Protein AF-A0A6I2R520-F1 (afdb_monomer_lite)

Secondary structure (DSSP, 8-state):
----SGGG-EE-TTSPPEEEEEEE-TTS-EEE-THHHHHHHHHHHHHH-SS-TTHHHHHHHHHHHHHHHH---EEEEEEEETTEEE-HHHHHHHHHSTT--TTSS-SEEEEEEEEE-TTS-EEEEEEEEEE-

Radius of gyration: 14.99 Å; chains: 1; bounding box: 35×24×46 Å

Structure (mmCIF, N/CA/C/O backbone):
data_AF-A0A6I2R520-F1
#
_entry.id   AF-A0A6I2R520-F1
#
loop_
_atom_site.group_PDB
_atom_site.id
_atom_site.type_symbol
_atom_site.label_atom_id
_atom_site.label_alt_id
_atom_site.label_comp_id
_atom_site.label_asym_id
_atom_site.label_entity_id
_atom_site.label_seq_id
_atom_site.pdbx_PDB_ins_code
_atom_site.Cartn_x
_atom_site.Cartn_y
_atom_site.Cartn_z
_atom_site.occupancy
_atom_site.B_iso_or_equiv
_atom_site.auth_seq_id
_atom_site.auth_comp_id
_atom_site.auth_asym_id
_atom_site.auth_atom_id
_atom_site.pdbx_PDB_model_num
ATOM 1 N N . MET A 1 1 ? -2.875 7.781 -20.398 1.00 54.16 1 MET A N 1
ATOM 2 C CA . MET A 1 1 ? -3.430 8.677 -19.355 1.00 54.16 1 MET A CA 1
ATOM 3 C C . MET A 1 1 ? -2.264 9.159 -18.492 1.00 54.16 1 MET A C 1
ATOM 5 O O . MET A 1 1 ? -1.472 8.314 -18.090 1.00 54.16 1 MET A O 1
ATOM 9 N N . LYS A 1 2 ? -2.076 10.472 -18.272 1.00 67.19 2 LYS A N 1
ATOM 10 C CA . LYS A 1 2 ? -0.973 10.975 -17.419 1.00 67.19 2 LYS A CA 1
ATOM 11 C C . LYS A 1 2 ? -1.120 10.402 -16.002 1.00 67.19 2 LYS A C 1
ATOM 13 O O . LYS A 1 2 ? -2.242 10.283 -15.519 1.00 67.19 2 LYS A O 1
ATOM 18 N N . VAL A 1 3 ? -0.026 9.979 -15.369 1.00 78.62 3 VAL A N 1
ATOM 19 C CA . VAL A 1 3 ? -0.037 9.566 -13.953 1.00 78.62 3 VAL A CA 1
ATOM 20 C C . VAL A 1 3 ? -0.017 10.831 -13.118 1.00 78.62 3 VAL A C 1
ATOM 22 O O . VAL A 1 3 ? 0.985 11.536 -13.112 1.00 78.62 3 VAL A O 1
ATOM 25 N N . GLY A 1 4 ? -1.147 11.167 -12.501 1.00 77.50 4 GLY A N 1
ATOM 26 C CA . GLY A 1 4 ? -1.274 12.370 -11.671 1.00 77.50 4 GLY A CA 1
ATOM 27 C C . GLY A 1 4 ? -1.280 12.074 -10.175 1.00 77.50 4 GLY A C 1
ATOM 28 O O . GLY A 1 4 ? -0.869 12.916 -9.388 1.00 77.50 4 GLY A O 1
ATOM 29 N N . ASN A 1 5 ? -1.753 10.889 -9.793 1.00 88.75 5 ASN A N 1
ATOM 30 C CA . ASN A 1 5 ? -1.978 10.491 -8.408 1.00 88.75 5 ASN A CA 1
ATOM 31 C C . ASN A 1 5 ? -2.060 8.959 -8.286 1.00 88.75 5 ASN A C 1
ATOM 33 O O . ASN A 1 5 ? -2.005 8.235 -9.284 1.00 88.75 5 ASN A O 1
ATOM 37 N N . ILE A 1 6 ? -2.232 8.478 -7.056 1.00 91.56 6 ILE A N 1
ATOM 38 C CA . ILE A 1 6 ? -2.358 7.055 -6.721 1.00 91.56 6 ILE A CA 1
ATOM 39 C C . ILE A 1 6 ? -3.575 6.369 -7.368 1.00 91.56 6 ILE A C 1
ATOM 41 O O . ILE A 1 6 ? -3.517 5.185 -7.691 1.00 91.56 6 ILE A O 1
ATOM 45 N N . ASP A 1 7 ? -4.646 7.108 -7.660 1.00 91.06 7 ASP A N 1
ATOM 46 C CA . ASP A 1 7 ? -5.863 6.572 -8.297 1.00 91.06 7 ASP A CA 1
ATOM 47 C C . ASP A 1 7 ? -5.689 6.300 -9.790 1.00 91.06 7 ASP A C 1
ATOM 49 O O . ASP A 1 7 ? -6.525 5.680 -10.446 1.00 91.06 7 ASP A O 1
ATOM 53 N N . SER A 1 8 ? -4.555 6.723 -10.344 1.00 89.88 8 SER A N 1
ATOM 54 C CA . SER A 1 8 ? -4.143 6.311 -11.676 1.00 89.88 8 SER A CA 1
ATOM 55 C C . SER A 1 8 ? -3.797 4.819 -11.747 1.00 89.88 8 SER A C 1
ATOM 57 O O . SER A 1 8 ? -3.753 4.298 -12.857 1.00 89.88 8 SER A O 1
ATOM 59 N N . PHE A 1 9 ? -3.550 4.136 -10.627 1.00 91.50 9 PHE A N 1
ATOM 60 C CA . PHE A 1 9 ? -3.191 2.718 -10.591 1.00 91.50 9 PHE A CA 1
ATOM 61 C C . PHE A 1 9 ? -4.428 1.838 -10.410 1.00 91.50 9 PHE A C 1
ATOM 63 O O . PHE A 1 9 ? -5.283 2.110 -9.570 1.00 91.50 9 PHE A O 1
ATOM 70 N N . ARG A 1 10 ? -4.523 0.772 -11.205 1.00 92.31 10 ARG A N 1
ATOM 71 C CA . ARG A 1 10 ? -5.672 -0.136 -11.237 1.00 92.31 10 ARG A CA 1
ATOM 72 C C . ARG A 1 10 ? -5.302 -1.476 -10.634 1.00 92.31 10 ARG A C 1
ATOM 74 O O . ARG A 1 10 ? -4.262 -2.034 -10.965 1.00 92.31 10 ARG A O 1
ATOM 81 N N . LYS A 1 11 ? -6.175 -2.006 -9.781 1.00 94.06 11 LYS A N 1
ATOM 82 C CA . LYS A 1 11 ? -6.030 -3.352 -9.223 1.00 94.06 11 LYS A CA 1
ATOM 83 C C . LYS A 1 11 ? -5.966 -4.398 -10.340 1.00 94.06 11 LYS A C 1
ATOM 85 O O . LYS A 1 11 ? -6.798 -4.386 -11.246 1.00 94.06 11 LYS A O 1
ATOM 90 N N . ILE A 1 12 ? -5.030 -5.338 -10.229 1.00 92.69 12 ILE A N 1
ATOM 91 C CA . ILE A 1 12 ? -5.017 -6.551 -11.053 1.00 92.69 12 ILE A CA 1
ATOM 92 C C . ILE A 1 12 ? -6.155 -7.458 -10.564 1.00 92.69 12 ILE A C 1
ATOM 94 O O . ILE A 1 12 ? -6.116 -7.961 -9.442 1.00 92.69 12 ILE A O 1
ATOM 98 N N . ILE A 1 13 ? -7.194 -7.632 -11.386 1.00 83.62 13 ILE A N 1
ATOM 99 C CA . ILE A 1 13 ? -8.477 -8.255 -10.992 1.00 83.62 13 ILE A CA 1
ATOM 100 C C . ILE A 1 13 ? -8.298 -9.697 -10.492 1.00 83.62 13 ILE A C 1
ATOM 102 O O . ILE A 1 13 ? -8.988 -10.122 -9.569 1.00 83.62 13 ILE A O 1
ATOM 106 N N . GLU A 1 14 ? -7.353 -10.430 -11.074 1.00 81.50 14 GLU A N 1
ATOM 107 C CA . GLU A 1 14 ? -7.092 -11.843 -10.778 1.00 81.50 14 GLU A CA 1
ATOM 108 C C . GLU A 1 14 ? -6.366 -12.059 -9.441 1.00 81.50 14 GLU A C 1
ATOM 110 O O . GLU A 1 14 ? -6.329 -13.179 -8.931 1.00 81.50 14 GLU A O 1
ATOM 115 N N . GLN A 1 15 ? -5.797 -11.004 -8.849 1.00 82.94 15 GLN A N 1
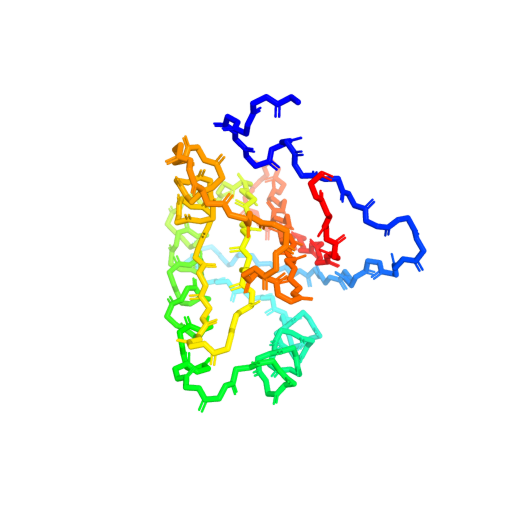ATOM 116 C CA . GLN A 1 15 ? -5.093 -11.102 -7.576 1.00 82.94 15 GLN A CA 1
ATOM 117 C C . GLN A 1 15 ? -6.021 -10.905 -6.375 1.00 82.94 15 GLN A C 1
ATOM 119 O O . GLN A 1 15 ? -6.798 -9.947 -6.278 1.00 82.94 15 GLN A O 1
ATOM 124 N N . GLN A 1 16 ? -5.889 -11.817 -5.411 1.00 89.56 16 GLN A N 1
ATOM 125 C CA . GLN A 1 16 ? -6.604 -11.753 -4.146 1.00 89.56 16 GLN A CA 1
ATOM 126 C C . GLN A 1 16 ? -6.128 -10.549 -3.321 1.00 89.56 16 GLN A C 1
ATOM 128 O O . GLN A 1 16 ? -4.932 -10.354 -3.112 1.00 89.56 16 GLN A O 1
ATOM 133 N N . THR A 1 17 ? -7.080 -9.768 -2.804 1.00 96.38 17 THR A N 1
ATOM 134 C CA . THR A 1 17 ? -6.784 -8.741 -1.799 1.00 96.38 17 THR A CA 1
ATOM 135 C C . THR A 1 17 ? -6.469 -9.416 -0.471 1.00 96.38 17 THR A C 1
ATOM 137 O O . THR A 1 17 ? -7.266 -10.209 0.032 1.00 96.38 17 THR A O 1
ATOM 140 N N . ILE A 1 18 ? -5.326 -9.071 0.114 1.00 97.38 18 ILE A N 1
ATOM 141 C CA . ILE A 1 18 ? -4.981 -9.447 1.481 1.00 97.38 18 ILE A CA 1
ATOM 142 C C . ILE A 1 18 ? -5.584 -8.391 2.398 1.00 97.38 18 ILE A C 1
ATOM 144 O O . ILE A 1 18 ? -5.213 -7.220 2.332 1.00 97.38 18 ILE A O 1
ATOM 148 N N . MET A 1 19 ? -6.518 -8.815 3.241 1.00 96.50 19 MET A N 1
ATOM 149 C CA . MET A 1 19 ? -7.215 -7.948 4.182 1.00 96.50 19 MET A CA 1
ATOM 150 C C . MET A 1 19 ? -6.772 -8.265 5.608 1.00 96.50 19 MET A C 1
ATOM 152 O O . MET A 1 19 ? -6.656 -9.432 5.984 1.00 96.50 19 MET A O 1
ATOM 156 N N . THR A 1 20 ? -6.555 -7.233 6.413 1.00 95.75 20 THR A N 1
ATOM 157 C CA . THR A 1 20 ? -6.422 -7.364 7.866 1.00 95.75 20 THR A CA 1
ATOM 158 C C . THR A 1 20 ? -7.130 -6.204 8.550 1.00 95.75 20 THR A C 1
ATOM 160 O O . THR A 1 20 ? -7.312 -5.144 7.956 1.00 95.75 20 THR A O 1
ATOM 163 N N . ALA A 1 21 ? -7.554 -6.415 9.789 1.00 94.00 21 ALA A N 1
ATOM 164 C CA . ALA A 1 21 ? -8.244 -5.416 10.584 1.00 94.00 21 ALA A CA 1
ATOM 165 C C . ALA A 1 21 ? -7.702 -5.423 12.011 1.00 94.00 21 ALA A C 1
ATOM 167 O O . ALA A 1 21 ? -7.198 -6.434 12.508 1.00 94.00 21 ALA A O 1
ATOM 168 N N . GLY A 1 22 ? -7.796 -4.277 12.667 1.00 92.00 22 GLY A N 1
ATOM 169 C CA . GLY A 1 22 ? -7.322 -4.081 14.025 1.00 92.00 22 GLY A CA 1
ATOM 170 C C . GLY A 1 22 ? -7.893 -2.813 14.627 1.00 92.00 22 GLY A C 1
ATOM 171 O O . GLY A 1 22 ? -8.913 -2.290 14.166 1.00 92.00 22 GLY A O 1
ATOM 172 N N . GLN A 1 23 ? -7.232 -2.333 15.674 1.00 89.75 23 GLN A N 1
ATOM 173 C CA . GLN A 1 23 ? -7.677 -1.155 16.403 1.00 89.75 23 GLN A CA 1
ATOM 174 C C . GLN A 1 23 ? -6.548 -0.156 16.635 1.00 89.75 23 GLN A C 1
ATOM 176 O O . GLN A 1 23 ? -5.376 -0.515 16.645 1.00 89.75 23 GLN A O 1
ATOM 181 N N . ILE A 1 24 ? -6.902 1.107 16.829 1.00 83.56 24 ILE A N 1
ATOM 182 C CA . ILE A 1 24 ? -6.019 2.148 17.345 1.00 83.56 24 ILE A CA 1
ATOM 183 C C . ILE A 1 24 ? -6.469 2.406 18.780 1.00 83.56 24 ILE A C 1
ATOM 185 O O . ILE A 1 24 ? -7.625 2.755 19.023 1.00 83.56 24 ILE A O 1
ATOM 189 N N . SER A 1 25 ? -5.574 2.195 19.743 1.00 81.69 25 SER A N 1
ATOM 190 C CA . SER A 1 25 ? -5.887 2.423 21.151 1.00 81.69 25 SER A CA 1
ATOM 191 C C . SER A 1 25 ? -6.106 3.911 21.436 1.00 81.69 25 SER A C 1
ATOM 193 O O . SER A 1 25 ? -5.633 4.782 20.700 1.00 81.69 25 SER A O 1
ATOM 195 N N . ASP A 1 26 ? -6.757 4.229 22.558 1.00 77.44 26 ASP A N 1
ATOM 196 C CA . ASP A 1 26 ? -6.959 5.624 22.969 1.00 77.44 26 ASP A CA 1
ATOM 197 C C . ASP A 1 26 ? -5.618 6.379 23.117 1.00 77.44 26 ASP A C 1
ATOM 199 O O . ASP A 1 26 ? -5.532 7.557 22.773 1.00 77.44 26 ASP A O 1
ATOM 203 N N . ALA A 1 27 ? -4.542 5.674 23.496 1.00 78.56 27 ALA A N 1
ATOM 204 C CA . ALA A 1 27 ? -3.173 6.192 23.577 1.00 78.56 27 ALA A CA 1
ATOM 205 C C . ALA A 1 27 ? -2.465 6.362 22.210 1.00 78.56 27 ALA A C 1
ATOM 207 O O . ALA A 1 27 ? -1.279 6.680 22.174 1.00 78.56 27 ALA A O 1
ATOM 208 N N . GLY A 1 28 ? -3.155 6.130 21.087 1.00 74.19 28 GLY A N 1
ATOM 209 C CA . GLY A 1 28 ? -2.611 6.275 19.730 1.00 74.19 28 GLY A CA 1
ATOM 210 C C . GLY A 1 28 ? -1.747 5.102 19.262 1.00 74.19 28 GLY A C 1
ATOM 211 O O . GLY A 1 28 ? -1.046 5.210 18.258 1.00 74.19 28 GLY A O 1
ATOM 212 N N . LYS A 1 29 ? -1.776 3.970 19.972 1.00 81.50 29 LYS A N 1
ATOM 213 C CA . LYS A 1 29 ? -1.025 2.777 19.574 1.00 81.50 29 LYS A CA 1
ATOM 214 C C . LYS A 1 29 ? -1.816 2.009 18.521 1.00 81.50 29 LYS A C 1
ATOM 216 O O . LYS A 1 29 ? -2.950 1.613 18.773 1.00 81.50 29 LYS A O 1
ATOM 221 N N . VAL A 1 30 ? -1.201 1.766 17.367 1.00 81.75 30 VAL A N 1
ATOM 222 C CA . VAL A 1 30 ? -1.789 0.938 16.309 1.00 81.75 30 VAL A CA 1
ATOM 223 C C . VAL A 1 30 ? -1.649 -0.540 16.689 1.00 81.75 30 VAL A C 1
ATOM 225 O O . VAL A 1 30 ? -0.554 -1.098 16.697 1.00 81.75 30 VAL A O 1
ATOM 228 N N . GLU A 1 31 ? -2.768 -1.174 17.012 1.00 87.62 31 GLU A N 1
ATOM 229 C CA . GLU A 1 31 ? -2.908 -2.583 17.380 1.00 87.62 31 GLU A CA 1
ATOM 230 C C . GLU A 1 31 ? -3.584 -3.350 16.238 1.00 87.62 31 GLU A C 1
ATOM 232 O O . GLU A 1 31 ? -4.716 -3.827 16.331 1.00 87.62 31 GLU A O 1
ATOM 237 N N . ILE A 1 32 ? -2.870 -3.449 15.115 1.00 88.62 32 ILE A N 1
ATOM 238 C CA . ILE A 1 32 ? -3.277 -4.235 13.949 1.00 88.62 32 ILE A CA 1
ATOM 239 C C . ILE A 1 32 ? -2.247 -5.320 13.659 1.00 88.62 32 ILE A C 1
ATOM 241 O O . ILE A 1 32 ? -1.042 -5.066 13.601 1.00 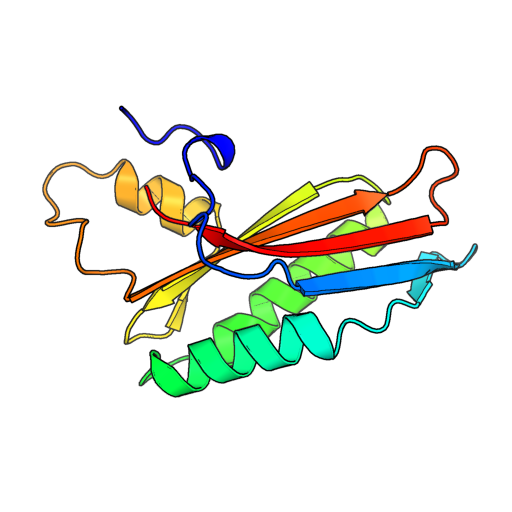88.62 32 ILE A O 1
ATOM 245 N N . ASN A 1 33 ? -2.720 -6.550 13.456 1.00 91.69 33 ASN A N 1
ATOM 246 C CA . ASN A 1 33 ? -1.862 -7.638 13.014 1.00 91.69 33 ASN A CA 1
ATOM 247 C C . ASN A 1 33 ? -1.664 -7.553 11.495 1.00 91.69 33 ASN A C 1
ATOM 249 O O . ASN A 1 33 ? -2.345 -8.212 10.708 1.00 91.69 33 ASN A O 1
ATOM 253 N N . TYR A 1 34 ? -0.699 -6.739 11.085 1.00 93.69 34 TYR A N 1
ATOM 254 C CA . TYR A 1 34 ? -0.317 -6.566 9.685 1.00 93.69 34 TYR A CA 1
ATOM 255 C C . TYR A 1 34 ? 0.657 -7.632 9.165 1.00 93.69 34 TYR A C 1
ATOM 257 O O . TYR A 1 34 ? 1.251 -7.447 8.103 1.00 93.69 34 TYR A O 1
ATOM 265 N N . SER A 1 35 ? 0.830 -8.752 9.878 1.00 95.00 35 SER A N 1
ATOM 266 C CA . SER A 1 35 ? 1.748 -9.821 9.461 1.00 95.00 35 SER A CA 1
ATOM 267 C C . SER A 1 35 ? 1.452 -10.319 8.049 1.00 95.00 35 SER A C 1
ATOM 269 O O . SER A 1 35 ? 2.377 -10.437 7.261 1.00 95.00 35 SER A O 1
ATOM 271 N N . SER A 1 36 ? 0.183 -10.525 7.685 1.00 96.25 36 SER A N 1
ATOM 272 C CA . SER A 1 36 ? -0.176 -11.022 6.349 1.00 96.25 36 SER A CA 1
ATOM 273 C C . SER A 1 36 ? 0.202 -10.039 5.223 1.00 96.25 36 SER A C 1
ATOM 275 O O . SER A 1 36 ? 0.952 -10.446 4.330 1.00 96.25 36 SER A O 1
ATOM 277 N N . PRO A 1 37 ? -0.207 -8.748 5.257 1.00 97.12 37 PRO A N 1
ATOM 278 C CA . PRO A 1 37 ? 0.281 -7.760 4.294 1.00 97.12 37 PRO A CA 1
ATOM 279 C C . PRO A 1 37 ? 1.808 -7.632 4.258 1.00 97.12 37 PRO A C 1
ATOM 281 O O . PRO A 1 37 ? 2.413 -7.662 3.187 1.00 97.12 37 PRO A O 1
ATOM 284 N N . LEU A 1 38 ? 2.450 -7.527 5.424 1.00 97.38 38 LEU A N 1
ATOM 285 C CA . LEU A 1 38 ? 3.891 -7.306 5.497 1.00 97.38 38 LEU A CA 1
ATOM 286 C C . LEU A 1 38 ? 4.683 -8.526 5.011 1.00 97.38 38 LEU A C 1
ATOM 288 O O . LEU A 1 38 ? 5.666 -8.361 4.295 1.00 97.38 38 LEU A O 1
ATOM 292 N N . THR A 1 39 ? 4.243 -9.748 5.322 1.00 98.19 39 THR A N 1
ATOM 293 C CA . THR A 1 39 ? 4.832 -10.981 4.783 1.00 98.19 39 THR A CA 1
ATOM 294 C C . THR A 1 39 ? 4.793 -10.976 3.263 1.00 98.19 39 THR A C 1
ATOM 296 O O . THR A 1 39 ? 5.810 -11.279 2.639 1.00 98.19 39 THR A O 1
ATOM 299 N N . LYS A 1 40 ? 3.665 -10.589 2.654 1.00 98.00 40 LYS A N 1
ATOM 300 C CA . LYS A 1 40 ? 3.572 -10.503 1.196 1.00 98.00 40 LYS A CA 1
ATOM 301 C C . LYS A 1 40 ? 4.558 -9.481 0.628 1.00 98.00 40 LYS A C 1
ATOM 303 O O . LYS A 1 40 ? 5.296 -9.807 -0.295 1.00 98.00 40 LYS A O 1
ATOM 308 N N . LEU A 1 41 ? 4.640 -8.284 1.208 1.00 98.31 41 LEU A N 1
ATOM 309 C CA . LEU A 1 41 ? 5.592 -7.262 0.760 1.00 98.31 41 LEU A CA 1
ATOM 310 C C . LEU A 1 41 ? 7.058 -7.700 0.936 1.00 98.31 41 LEU A C 1
ATOM 312 O O . LEU A 1 41 ? 7.879 -7.431 0.064 1.00 98.31 41 LEU A O 1
ATOM 316 N N . ILE A 1 42 ? 7.394 -8.417 2.016 1.00 98.56 42 ILE A N 1
ATOM 317 C CA . ILE A 1 42 ? 8.733 -8.996 2.227 1.00 98.56 42 ILE A CA 1
ATOM 318 C C . ILE A 1 42 ? 9.049 -10.041 1.151 1.00 98.56 42 ILE A C 1
ATOM 320 O O . ILE A 1 42 ? 10.165 -10.066 0.633 1.00 98.56 42 ILE A O 1
ATOM 324 N N . GLN A 1 43 ? 8.083 -10.891 0.794 1.00 98.31 43 GLN A N 1
ATOM 325 C CA . GLN A 1 43 ? 8.251 -11.870 -0.283 1.00 98.31 43 GLN A CA 1
ATOM 326 C C . GLN A 1 43 ? 8.505 -11.184 -1.629 1.00 98.31 43 GLN A C 1
ATOM 328 O O . GLN A 1 43 ? 9.401 -11.602 -2.359 1.00 98.31 43 GLN A O 1
ATOM 333 N N . GLU A 1 44 ? 7.775 -10.112 -1.944 1.00 98.06 44 GLU A N 1
ATOM 334 C CA . GLU A 1 44 ? 8.001 -9.325 -3.163 1.00 98.06 44 GLU A CA 1
ATOM 335 C C . GLU A 1 44 ? 9.368 -8.624 -3.147 1.00 98.06 44 GLU A C 1
ATOM 337 O O . GLU A 1 44 ? 10.091 -8.668 -4.143 1.00 98.06 44 GLU A O 1
ATOM 342 N N . ALA A 1 45 ? 9.783 -8.069 -2.003 1.00 98.25 45 ALA A N 1
ATOM 343 C CA . ALA A 1 45 ? 11.117 -7.493 -1.838 1.00 98.25 45 ALA A CA 1
ATOM 344 C C . ALA A 1 45 ? 12.216 -8.539 -2.081 1.00 98.25 45 ALA A C 1
ATOM 346 O O . ALA A 1 45 ? 13.133 -8.301 -2.862 1.00 98.25 45 ALA A O 1
ATOM 347 N N . GLY A 1 46 ? 12.105 -9.721 -1.465 1.00 97.81 46 GLY A N 1
ATOM 348 C CA . GLY A 1 46 ? 13.068 -10.812 -1.643 1.00 97.81 46 GLY A CA 1
ATOM 349 C C . GLY A 1 46 ? 13.072 -11.403 -3.055 1.00 97.81 46 GLY A C 1
ATOM 350 O O . GLY A 1 46 ? 14.103 -11.887 -3.518 1.00 97.81 46 GLY A O 1
ATOM 351 N N . ARG A 1 47 ? 11.937 -11.346 -3.761 1.00 97.56 47 ARG A N 1
ATOM 352 C CA . ARG A 1 47 ? 11.812 -11.823 -5.142 1.00 97.56 47 ARG A CA 1
ATOM 353 C C . ARG A 1 47 ? 12.439 -10.864 -6.150 1.00 97.56 47 ARG A C 1
ATOM 355 O O . ARG A 1 47 ? 13.041 -11.317 -7.124 1.00 97.56 47 ARG A O 1
ATOM 362 N N . TRP A 1 48 ? 12.264 -9.557 -5.959 1.00 97.12 48 TRP A N 1
ATOM 363 C CA . TRP A 1 48 ? 12.568 -8.566 -6.993 1.00 97.12 48 TRP A CA 1
ATOM 364 C C . TRP A 1 48 ? 13.787 -7.694 -6.714 1.00 97.12 48 TRP A C 1
ATOM 366 O O . TRP A 1 48 ? 14.435 -7.273 -7.674 1.00 97.12 48 TRP A O 1
ATOM 376 N N . CYS A 1 49 ? 14.124 -7.435 -5.452 1.00 97.44 49 CYS A N 1
ATOM 377 C CA . CYS A 1 49 ? 15.215 -6.539 -5.084 1.00 97.44 49 CYS A CA 1
ATOM 378 C C . CYS A 1 49 ? 16.532 -7.315 -4.917 1.00 97.44 49 CYS A C 1
ATOM 380 O O . CYS A 1 49 ? 16.645 -8.208 -4.083 1.00 97.44 49 CYS A O 1
ATOM 382 N N . ARG A 1 50 ? 17.567 -6.930 -5.671 1.00 96.56 50 ARG A N 1
ATOM 383 C CA . ARG A 1 50 ? 18.965 -7.342 -5.445 1.00 96.56 50 ARG A CA 1
ATOM 384 C C . ARG A 1 50 ? 19.673 -6.462 -4.419 1.00 96.56 50 ARG A C 1
ATOM 386 O O . ARG A 1 50 ? 20.598 -6.918 -3.756 1.00 96.56 50 ARG A O 1
ATOM 393 N N . TYR A 1 51 ? 19.236 -5.212 -4.293 1.00 95.94 51 TYR A N 1
ATOM 394 C CA . TYR A 1 51 ? 19.782 -4.231 -3.359 1.00 95.94 51 TYR A CA 1
ATOM 395 C C . TYR A 1 51 ? 18.649 -3.530 -2.619 1.00 95.94 51 TYR A C 1
ATOM 397 O O . TYR A 1 51 ? 17.540 -3.439 -3.140 1.00 95.94 51 TYR A O 1
ATOM 405 N N . TYR A 1 52 ? 18.941 -3.031 -1.418 1.00 96.94 52 TYR A N 1
ATOM 406 C CA . TYR A 1 52 ? 18.063 -2.134 -0.656 1.00 96.94 52 TYR A CA 1
ATOM 407 C C . TYR A 1 52 ? 16.618 -2.639 -0.469 1.00 96.94 52 TYR A C 1
ATOM 409 O O . TYR A 1 52 ? 15.680 -1.860 -0.345 1.00 96.94 52 TYR A O 1
ATOM 417 N N . ALA A 1 53 ? 16.421 -3.960 -0.364 1.00 97.44 53 ALA A N 1
ATOM 418 C CA . ALA A 1 53 ? 15.128 -4.544 0.020 1.00 97.44 53 ALA A CA 1
ATOM 419 C C . ALA A 1 53 ? 14.617 -3.987 1.368 1.00 97.44 53 ALA A C 1
ATOM 421 O O . ALA A 1 53 ? 13.414 -3.934 1.617 1.00 97.44 53 ALA A O 1
ATOM 422 N N . SER A 1 54 ? 15.538 -3.524 2.222 1.00 97.06 54 SER A N 1
ATOM 423 C CA . SER A 1 54 ? 15.259 -2.845 3.489 1.00 97.06 54 SER A CA 1
ATOM 424 C C . SER A 1 54 ? 14.482 -1.536 3.352 1.00 97.06 54 SER A C 1
ATOM 426 O O . SER A 1 54 ? 13.868 -1.121 4.334 1.00 97.06 54 SER A O 1
ATOM 428 N N . ASP A 1 55 ? 14.462 -0.904 2.172 1.00 97.81 55 ASP A N 1
ATOM 429 C CA . ASP A 1 55 ? 13.665 0.304 1.917 1.00 97.81 55 ASP A CA 1
ATOM 430 C C . ASP A 1 55 ? 12.182 0.066 2.230 1.00 97.81 55 ASP A C 1
ATOM 432 O O . ASP A 1 55 ? 11.500 0.964 2.723 1.00 97.81 55 ASP A O 1
ATOM 436 N N . LEU A 1 56 ? 11.704 -1.177 2.066 1.00 98.25 56 LEU A N 1
ATOM 437 C CA . LEU A 1 56 ? 10.374 -1.599 2.503 1.00 98.25 56 LEU A CA 1
ATOM 438 C C . LEU A 1 56 ? 10.087 -1.185 3.953 1.00 98.25 56 LEU A C 1
ATOM 440 O O . LEU A 1 56 ? 9.030 -0.627 4.236 1.00 98.25 56 LEU A O 1
ATOM 444 N N . PHE A 1 57 ? 11.019 -1.435 4.874 1.00 97.62 57 PHE A N 1
ATOM 445 C CA . PHE A 1 57 ? 10.821 -1.143 6.293 1.00 97.62 57 PHE A CA 1
ATOM 446 C C . PHE A 1 57 ? 10.895 0.355 6.600 1.00 97.62 57 PHE A C 1
ATOM 448 O O . PHE A 1 57 ? 10.247 0.809 7.543 1.00 97.62 57 PHE A O 1
ATOM 455 N N . LEU A 1 58 ? 11.635 1.137 5.807 1.00 96.12 58 LEU A N 1
ATOM 456 C CA . LEU A 1 58 ? 11.646 2.597 5.929 1.00 96.12 58 LEU A CA 1
ATOM 457 C C . LEU A 1 58 ? 10.262 3.165 5.596 1.00 96.12 58 LEU A C 1
ATOM 459 O O . LEU A 1 58 ? 9.691 3.911 6.396 1.00 96.12 58 LEU A O 1
ATOM 463 N N . TRP A 1 59 ? 9.686 2.740 4.469 1.00 95.88 59 TRP A N 1
ATOM 464 C CA . TRP A 1 59 ? 8.355 3.172 4.042 1.00 95.88 59 TRP A CA 1
ATOM 465 C C . TRP A 1 59 ? 7.251 2.651 4.958 1.00 95.88 59 TRP A C 1
ATOM 467 O O . TRP A 1 59 ? 6.364 3.412 5.346 1.00 95.88 59 TRP A O 1
ATOM 477 N N . TRP A 1 60 ? 7.344 1.389 5.383 1.00 95.62 60 TRP A N 1
ATOM 478 C CA . TRP A 1 60 ? 6.407 0.795 6.334 1.00 95.62 60 TRP A CA 1
ATOM 479 C C . TRP A 1 60 ? 6.369 1.564 7.660 1.00 95.62 60 TRP A C 1
ATOM 481 O O . TRP A 1 60 ? 5.299 1.929 8.144 1.00 95.62 60 TRP A O 1
ATOM 491 N N . ASN A 1 61 ? 7.537 1.884 8.224 1.00 94.06 61 ASN A N 1
ATOM 492 C CA . ASN A 1 61 ? 7.625 2.649 9.467 1.00 94.06 61 ASN A CA 1
ATOM 493 C C . ASN A 1 61 ? 7.107 4.082 9.309 1.00 94.06 61 ASN A C 1
ATOM 495 O O . ASN A 1 61 ? 6.512 4.618 10.242 1.00 94.06 61 ASN A O 1
ATOM 499 N N . SER A 1 62 ? 7.322 4.710 8.149 1.00 92.12 62 SER A N 1
ATOM 500 C CA . SER A 1 62 ? 6.763 6.034 7.858 1.00 92.12 62 SER A CA 1
ATOM 501 C C . SER A 1 62 ? 5.232 6.008 7.822 1.00 92.12 62 SER A C 1
ATOM 503 O O . SER A 1 62 ? 4.595 6.881 8.406 1.00 92.12 62 SER A O 1
ATOM 505 N N . MET A 1 63 ? 4.642 4.985 7.195 1.00 92.38 63 MET A N 1
ATOM 506 C CA . MET A 1 63 ? 3.191 4.778 7.157 1.00 92.38 63 MET A CA 1
ATOM 507 C C . MET A 1 63 ? 2.606 4.553 8.557 1.00 92.38 63 MET A C 1
ATOM 509 O O . MET A 1 63 ? 1.655 5.238 8.925 1.00 92.38 63 MET A O 1
ATOM 513 N N . LEU A 1 64 ? 3.213 3.690 9.383 1.00 90.38 64 LEU A N 1
ATOM 514 C CA . LEU A 1 64 ? 2.744 3.464 10.758 1.00 90.38 64 LEU A CA 1
ATOM 515 C C . LEU A 1 64 ? 2.784 4.741 11.611 1.00 90.38 64 LEU A C 1
ATOM 517 O O . LEU A 1 64 ? 1.881 4.972 12.413 1.00 90.38 64 LEU A O 1
ATOM 521 N N . LYS A 1 65 ? 3.813 5.581 11.434 1.00 89.19 65 LYS A N 1
ATOM 522 C CA . LYS A 1 65 ? 3.912 6.877 12.122 1.00 89.19 65 LYS A CA 1
ATOM 523 C C . LYS A 1 65 ? 2.807 7.841 11.690 1.00 89.19 65 LYS A C 1
ATOM 525 O O . LYS A 1 65 ? 2.214 8.475 12.555 1.00 89.19 65 LYS A O 1
ATOM 530 N N . ALA A 1 66 ? 2.522 7.928 10.390 1.00 89.38 66 ALA A N 1
ATOM 531 C CA . ALA A 1 66 ? 1.441 8.765 9.870 1.00 89.38 66 ALA A CA 1
ATOM 532 C C . ALA A 1 66 ? 0.069 8.297 10.384 1.00 89.38 66 ALA A C 1
ATOM 534 O O . ALA A 1 66 ? -0.709 9.100 10.892 1.00 89.38 66 ALA A O 1
ATOM 535 N N . LEU A 1 67 ? -0.184 6.985 10.356 1.00 87.50 67 LEU A N 1
ATOM 536 C CA . LEU A 1 67 ? -1.421 6.392 10.865 1.00 87.50 67 LEU A CA 1
ATOM 537 C C . LEU A 1 67 ? -1.633 6.675 12.361 1.00 87.50 67 LEU A C 1
ATOM 539 O O . LEU A 1 67 ? -2.746 6.984 12.779 1.00 87.50 67 LEU A O 1
ATOM 543 N N . ALA A 1 68 ? -0.573 6.597 13.170 1.00 84.62 68 ALA A N 1
ATOM 544 C CA . ALA A 1 68 ? -0.644 6.898 14.599 1.00 84.62 68 ALA A CA 1
ATOM 545 C C . ALA A 1 68 ? -0.886 8.392 14.893 1.00 84.62 68 ALA A C 1
ATOM 547 O O . ALA A 1 68 ? -1.536 8.713 15.889 1.00 84.62 68 ALA A O 1
ATOM 548 N N . ALA A 1 69 ? -0.361 9.290 14.050 1.00 85.38 69 ALA A N 1
ATOM 549 C CA . ALA A 1 69 ? -0.466 10.737 14.226 1.00 85.38 69 ALA A CA 1
ATOM 550 C C . ALA A 1 69 ? -1.837 11.285 13.805 1.00 85.38 69 ALA A C 1
ATOM 552 O O . ALA A 1 69 ? -2.484 11.973 14.593 1.00 85.38 69 ALA A O 1
ATOM 553 N N . ASP A 1 70 ? -2.289 10.945 12.596 1.00 83.75 70 ASP A N 1
ATOM 554 C CA . ASP A 1 70 ? -3.466 11.576 11.990 1.00 83.75 70 ASP A CA 1
ATOM 555 C C . ASP A 1 70 ? -4.744 10.750 12.179 1.00 83.75 70 ASP A C 1
ATOM 557 O O . ASP A 1 70 ? -5.845 11.289 12.078 1.00 83.75 70 ASP A O 1
ATOM 561 N N . ARG A 1 71 ? -4.614 9.436 12.434 1.00 81.69 71 ARG A N 1
ATOM 562 C CA . ARG A 1 71 ? -5.724 8.459 12.458 1.00 81.69 71 ARG A CA 1
ATOM 563 C C . ARG A 1 71 ? -6.639 8.550 11.226 1.00 81.69 71 ARG A C 1
ATOM 565 O O . ARG A 1 71 ? -7.813 8.205 11.294 1.00 81.69 71 ARG A O 1
ATOM 572 N N . GLY A 1 72 ? -6.103 9.034 10.108 1.00 86.31 72 GLY A N 1
ATOM 573 C CA . GLY A 1 72 ? -6.832 9.217 8.861 1.00 86.31 72 GLY A CA 1
ATOM 574 C C . GLY A 1 72 ? -6.680 8.024 7.926 1.00 86.31 72 GLY A C 1
ATOM 575 O O . GLY A 1 72 ? -5.646 7.351 7.918 1.00 86.31 72 GLY A O 1
ATOM 576 N N . SER A 1 73 ? -7.702 7.797 7.103 1.00 92.75 73 SER A N 1
ATOM 577 C CA . SER A 1 73 ? -7.617 6.873 5.973 1.00 92.75 73 SER A CA 1
ATOM 578 C C . SER A 1 73 ? -6.623 7.391 4.933 1.00 92.75 73 SER A C 1
ATOM 580 O O . SER A 1 73 ? -6.622 8.577 4.599 1.00 92.75 73 SER A O 1
ATOM 582 N N . ALA A 1 74 ? -5.784 6.504 4.405 1.00 94.69 74 ALA A N 1
ATOM 583 C CA . ALA A 1 74 ? -4.758 6.850 3.431 1.00 94.69 74 ALA A CA 1
ATOM 584 C C . ALA A 1 74 ? -4.392 5.653 2.550 1.00 94.69 74 ALA A C 1
ATOM 586 O O . ALA A 1 74 ? -4.533 4.496 2.941 1.00 94.69 74 ALA A O 1
ATOM 587 N N . SER A 1 75 ? -3.859 5.947 1.368 1.00 96.00 75 SER A N 1
ATOM 588 C CA . SER A 1 75 ? -3.396 4.943 0.414 1.00 96.00 75 SER A CA 1
ATOM 589 C C . SER A 1 75 ? -1.895 5.072 0.190 1.00 96.00 75 SER A C 1
ATOM 591 O O . SER A 1 75 ? -1.367 6.172 0.027 1.00 96.00 75 SER A O 1
ATOM 593 N N . TYR A 1 76 ? -1.211 3.934 0.124 1.00 96.69 76 TYR A N 1
ATOM 594 C CA . TYR A 1 76 ? 0.235 3.848 -0.059 1.00 96.69 76 TYR A CA 1
ATOM 595 C C . TYR A 1 76 ? 0.571 2.958 -1.254 1.00 96.69 76 TYR A C 1
ATOM 597 O O . TYR A 1 76 ? -0.146 1.999 -1.540 1.00 96.69 76 TYR A O 1
ATOM 605 N N . LEU A 1 77 ? 1.683 3.252 -1.933 1.00 96.94 77 LEU A N 1
ATOM 606 C CA . LEU A 1 77 ? 2.252 2.389 -2.970 1.00 96.94 77 LEU A CA 1
ATOM 607 C C . LEU A 1 77 ? 3.643 1.906 -2.567 1.00 96.94 77 LEU A C 1
ATOM 609 O O . LEU A 1 77 ? 4.440 2.675 -2.027 1.00 96.94 77 LEU A O 1
ATOM 613 N N . PHE A 1 78 ? 3.928 0.658 -2.926 1.00 97.75 78 PHE A N 1
ATOM 614 C CA . PHE A 1 78 ? 5.235 0.022 -2.821 1.00 97.75 78 PHE A CA 1
ATOM 615 C C . PHE A 1 78 ? 5.652 -0.472 -4.205 1.00 97.75 78 PHE A C 1
ATOM 617 O O . PHE A 1 78 ? 5.094 -1.439 -4.729 1.00 97.75 78 PHE A O 1
ATOM 624 N N . GLY A 1 79 ? 6.606 0.225 -4.818 1.00 96.62 79 GLY A N 1
ATOM 625 C CA . GLY A 1 79 ? 7.121 -0.085 -6.149 1.00 96.62 79 GLY A CA 1
ATOM 626 C C . GLY A 1 79 ? 8.406 -0.890 -6.044 1.00 96.62 79 GLY A C 1
ATOM 627 O O . GLY A 1 79 ? 9.445 -0.344 -5.679 1.00 96.62 79 GLY A O 1
ATOM 628 N N . PHE A 1 80 ? 8.352 -2.174 -6.381 1.00 97.12 80 PHE A N 1
ATOM 629 C CA . PHE A 1 80 ? 9.495 -3.076 -6.283 1.00 97.12 80 PHE A CA 1
ATOM 630 C C . PHE A 1 80 ? 10.321 -3.042 -7.564 1.00 97.12 80 PHE A C 1
ATOM 632 O O . PHE A 1 80 ? 9.823 -3.328 -8.654 1.00 97.12 80 PHE A O 1
ATOM 639 N N . ARG A 1 81 ? 11.606 -2.719 -7.433 1.00 94.75 81 ARG A N 1
ATOM 640 C CA . ARG A 1 81 ? 12.589 -2.705 -8.523 1.00 94.75 81 ARG A CA 1
ATOM 641 C C . ARG A 1 81 ? 13.858 -3.429 -8.090 1.00 94.75 81 ARG A C 1
ATOM 643 O O . ARG A 1 81 ? 14.071 -3.699 -6.911 1.00 94.75 81 ARG A O 1
ATOM 650 N N . GLU A 1 82 ? 14.738 -3.705 -9.047 1.00 94.75 82 GLU A N 1
ATOM 651 C CA . GLU A 1 82 ? 15.985 -4.433 -8.778 1.00 94.75 82 GLU A CA 1
ATOM 652 C C . GLU A 1 82 ? 16.837 -3.785 -7.676 1.00 94.75 82 GLU A C 1
ATOM 654 O O . GLU A 1 82 ? 17.470 -4.476 -6.883 1.00 94.75 82 GLU A O 1
ATOM 659 N N . SER A 1 83 ? 16.828 -2.460 -7.586 1.00 94.56 83 SER A N 1
ATOM 660 C CA . SER A 1 83 ? 17.643 -1.704 -6.639 1.00 94.56 83 SER A CA 1
ATOM 661 C C . SER A 1 83 ? 16.896 -1.247 -5.377 1.00 94.56 83 SER A C 1
ATOM 663 O O . SER A 1 83 ? 17.341 -0.285 -4.761 1.00 94.56 83 SER A O 1
ATOM 665 N N . GLY A 1 84 ? 15.734 -1.810 -5.034 1.00 96.94 84 GLY A N 1
ATOM 666 C CA . GLY A 1 84 ? 15.019 -1.464 -3.794 1.00 96.94 84 GLY A CA 1
ATOM 667 C C . GLY A 1 84 ? 13.527 -1.205 -3.977 1.00 96.94 84 GLY A C 1
ATOM 668 O O . GLY A 1 84 ? 12.921 -1.658 -4.953 1.00 96.94 84 GLY A O 1
ATOM 669 N N . VAL A 1 85 ? 12.942 -0.480 -3.022 1.00 97.94 85 VAL A N 1
ATOM 670 C CA . VAL A 1 85 ? 11.497 -0.209 -2.956 1.00 97.94 85 VAL A CA 1
ATOM 671 C C . VAL A 1 85 ? 11.247 1.294 -2.981 1.00 97.94 85 VAL A C 1
ATOM 673 O O . VAL A 1 85 ? 11.797 2.030 -2.166 1.00 97.94 85 VAL A O 1
ATOM 676 N N . ASP A 1 86 ? 10.398 1.744 -3.900 1.00 95.75 86 ASP A N 1
ATOM 677 C CA . ASP A 1 86 ? 10.009 3.149 -4.041 1.00 95.75 86 ASP A CA 1
ATOM 678 C C . ASP A 1 86 ? 8.634 3.419 -3.410 1.00 95.75 86 ASP A C 1
ATOM 680 O O . ASP A 1 86 ? 7.750 2.557 -3.424 1.00 95.75 86 ASP A O 1
ATOM 684 N N . SER A 1 87 ? 8.462 4.634 -2.884 1.00 94.25 87 SER A N 1
ATOM 685 C CA . SER A 1 87 ? 7.196 5.156 -2.359 1.00 94.25 87 SER A CA 1
ATOM 686 C C . SER A 1 87 ? 6.272 5.662 -3.474 1.00 94.25 87 SER A C 1
ATOM 688 O O . SER A 1 87 ? 6.680 5.796 -4.629 1.00 94.25 87 SER A O 1
ATOM 690 N N . ALA A 1 88 ? 5.028 6.007 -3.126 1.00 93.19 88 ALA A N 1
ATOM 691 C CA . ALA A 1 88 ? 4.056 6.563 -4.071 1.00 93.19 88 ALA A CA 1
ATOM 692 C C . ALA A 1 88 ? 4.573 7.798 -4.826 1.00 93.19 88 ALA A C 1
ATOM 694 O O . ALA A 1 88 ? 4.470 7.836 -6.052 1.00 93.19 88 ALA A O 1
ATOM 695 N N . ASP A 1 89 ? 5.169 8.765 -4.123 1.00 91.06 89 ASP A N 1
ATOM 696 C CA . ASP A 1 89 ? 5.689 9.994 -4.736 1.00 91.06 89 ASP A CA 1
ATOM 697 C C . ASP A 1 89 ? 6.784 9.694 -5.755 1.00 91.06 89 ASP A C 1
ATOM 699 O O . ASP A 1 89 ? 6.787 10.245 -6.856 1.00 91.06 89 ASP A O 1
ATOM 703 N N . GLU A 1 90 ? 7.691 8.779 -5.411 1.00 91.94 90 GLU A N 1
ATOM 704 C CA . GLU A 1 90 ? 8.763 8.365 -6.303 1.00 91.94 90 GLU A CA 1
ATOM 705 C C . GLU A 1 90 ? 8.202 7.666 -7.540 1.00 91.94 90 GLU A C 1
ATOM 707 O O . GLU A 1 90 ? 8.545 8.039 -8.658 1.00 91.94 90 GLU A O 1
ATOM 712 N N . ILE A 1 91 ? 7.282 6.718 -7.358 1.00 92.19 91 ILE A N 1
ATOM 713 C CA . ILE A 1 91 ? 6.629 6.007 -8.460 1.00 92.19 91 ILE A CA 1
ATOM 714 C C . ILE A 1 91 ? 5.933 7.004 -9.396 1.00 92.19 91 ILE A C 1
ATOM 716 O O . ILE A 1 91 ? 6.158 6.977 -10.607 1.00 92.19 91 ILE A O 1
ATOM 720 N N . ILE A 1 92 ? 5.116 7.913 -8.855 1.00 90.56 92 ILE A N 1
ATOM 721 C CA . ILE A 1 92 ? 4.384 8.916 -9.641 1.00 90.56 92 ILE A CA 1
ATOM 722 C C . ILE A 1 92 ? 5.363 9.827 -10.386 1.00 90.56 92 ILE A C 1
ATOM 724 O O . ILE A 1 92 ? 5.211 10.027 -11.593 1.00 90.56 92 ILE A O 1
ATOM 728 N N . ARG A 1 93 ? 6.398 10.327 -9.701 1.00 88.56 93 ARG A N 1
ATOM 729 C CA . ARG A 1 93 ? 7.445 11.169 -10.291 1.00 88.56 93 ARG A CA 1
ATOM 730 C C . ARG A 1 93 ? 8.158 10.461 -11.438 1.00 88.56 93 ARG A C 1
ATOM 732 O O . ARG A 1 93 ? 8.408 11.083 -12.470 1.00 88.56 93 ARG A O 1
ATOM 739 N N . GLN A 1 94 ? 8.455 9.170 -11.289 1.00 86.56 94 GLN A N 1
ATOM 740 C CA . GLN A 1 94 ? 9.041 8.367 -12.359 1.00 86.56 94 GLN A CA 1
ATOM 741 C C . GLN A 1 94 ? 8.096 8.316 -13.566 1.00 86.56 94 GLN A C 1
ATOM 743 O O . GLN A 1 94 ? 8.491 8.745 -14.648 1.00 86.56 94 GLN A O 1
ATOM 748 N N . TYR A 1 95 ? 6.827 7.936 -13.384 1.00 84.75 95 TYR A N 1
ATOM 749 C CA . TYR A 1 95 ? 5.844 7.886 -14.478 1.00 84.75 95 TYR A CA 1
ATOM 750 C C . TYR A 1 95 ? 5.571 9.237 -15.165 1.00 84.75 95 TYR A C 1
ATOM 752 O O . TYR A 1 95 ? 5.074 9.263 -16.294 1.00 84.75 95 TYR A O 1
ATOM 760 N N . GLN A 1 96 ? 5.848 10.358 -14.498 1.00 84.31 96 GLN A N 1
ATOM 761 C CA . GLN A 1 96 ? 5.713 11.703 -15.065 1.00 84.31 96 GLN A CA 1
ATOM 762 C C . GLN A 1 96 ? 6.949 12.164 -15.850 1.00 84.31 96 GLN A C 1
ATOM 764 O O . GLN A 1 96 ? 6.840 13.087 -16.660 1.00 84.31 96 GLN A O 1
ATOM 769 N N . SER A 1 97 ? 8.115 11.554 -15.626 1.00 81.12 97 SER A N 1
ATOM 770 C CA . SER A 1 97 ? 9.356 11.951 -16.291 1.00 81.12 97 SER A CA 1
ATOM 771 C C . SER A 1 97 ? 9.351 11.570 -17.781 1.00 81.12 97 SER A C 1
ATOM 773 O O . SER A 1 97 ? 9.064 10.434 -18.161 1.00 81.12 97 SER A O 1
ATOM 775 N N . ALA A 1 98 ? 9.633 12.541 -18.656 1.00 57.53 98 ALA A N 1
ATOM 776 C CA . ALA A 1 98 ? 9.660 12.332 -20.102 1.00 57.53 98 ALA A CA 1
ATOM 777 C C . ALA A 1 98 ? 10.931 11.570 -20.519 1.00 57.53 98 ALA A C 1
ATOM 779 O O . ALA A 1 98 ? 12.035 11.971 -20.160 1.00 57.53 98 ALA A O 1
ATOM 780 N N . GLY A 1 99 ? 10.777 10.513 -21.323 1.00 61.34 99 GLY A N 1
ATOM 781 C CA . GLY A 1 99 ? 11.897 9.864 -22.021 1.00 61.34 99 GLY A CA 1
ATOM 782 C C . GLY A 1 99 ? 12.364 8.512 -21.479 1.00 61.34 99 GLY A C 1
ATOM 783 O O . GLY A 1 99 ? 13.391 8.020 -21.933 1.00 61.34 99 GLY A O 1
ATOM 784 N N . TYR A 1 100 ? 11.638 7.881 -20.557 1.00 53.59 100 TYR A N 1
ATOM 785 C CA . TYR A 1 100 ? 12.027 6.571 -20.036 1.00 53.59 100 TYR A CA 1
ATOM 786 C C . TYR A 1 100 ? 11.076 5.467 -20.512 1.00 53.59 100 TYR A C 1
ATOM 788 O O . TYR A 1 100 ? 9.856 5.643 -20.520 1.00 53.59 100 TYR A O 1
ATOM 796 N N . LEU A 1 101 ? 11.637 4.313 -20.879 1.00 58.12 101 LEU A N 1
ATOM 797 C CA . LEU A 1 101 ? 10.919 3.058 -21.119 1.00 58.12 101 LEU A CA 1
ATOM 798 C C . LEU A 1 101 ? 10.343 2.570 -19.773 1.00 58.12 101 LEU A C 1
ATOM 800 O O . LEU A 1 101 ? 10.913 1.741 -19.076 1.00 58.12 101 LEU A O 1
ATOM 804 N N . MET A 1 102 ? 9.245 3.199 -19.357 1.00 54.56 102 MET A N 1
ATOM 805 C CA . MET A 1 102 ? 8.653 3.130 -18.014 1.00 54.56 102 MET A CA 1
ATOM 806 C C . MET A 1 102 ? 8.041 1.770 -17.652 1.00 54.56 102 MET A C 1
ATOM 808 O O . MET A 1 102 ? 7.799 1.520 -16.475 1.00 54.56 102 MET A O 1
ATOM 812 N N . GLY A 1 103 ? 7.805 0.895 -18.634 1.00 55.50 103 GLY A N 1
ATOM 813 C CA . GLY A 1 103 ? 7.179 -0.413 -18.414 1.00 55.50 103 GLY A CA 1
ATOM 814 C C . GLY A 1 103 ? 8.030 -1.403 -17.611 1.00 55.50 103 GLY A C 1
ATOM 815 O O . GLY A 1 103 ? 7.463 -2.280 -16.971 1.00 55.50 103 GLY A O 1
ATOM 816 N N . ASP A 1 104 ? 9.358 -1.232 -17.583 1.00 63.09 104 ASP A N 1
ATOM 817 C CA . ASP A 1 104 ? 10.265 -2.294 -17.115 1.00 63.09 104 ASP A CA 1
ATOM 818 C C . ASP A 1 104 ? 10.939 -2.014 -15.762 1.00 63.09 104 ASP A C 1
ATOM 820 O O . ASP A 1 104 ? 11.617 -2.885 -15.212 1.00 63.09 104 ASP A O 1
ATOM 824 N N . ARG A 1 105 ? 10.799 -0.803 -15.198 1.00 84.75 105 ARG A N 1
ATOM 825 C CA . ARG A 1 105 ? 11.504 -0.457 -13.947 1.00 84.75 105 ARG A CA 1
ATOM 826 C C . ARG A 1 105 ? 10.929 -1.201 -12.747 1.00 84.75 105 ARG A C 1
ATOM 828 O O . ARG A 1 105 ? 11.686 -1.748 -11.942 1.00 84.75 105 ARG A O 1
ATOM 835 N N . TYR A 1 106 ? 9.609 -1.152 -12.601 1.00 91.94 106 TYR A N 1
ATOM 836 C CA . TYR A 1 106 ? 8.909 -1.778 -11.488 1.00 91.94 106 TYR A CA 1
ATOM 837 C C . TYR A 1 106 ? 8.461 -3.169 -11.902 1.00 91.94 106 TYR A C 1
ATOM 839 O O . TYR A 1 106 ? 7.668 -3.323 -12.823 1.00 91.94 106 TYR A O 1
ATOM 847 N N . ARG A 1 107 ? 8.975 -4.182 -11.208 1.00 93.50 107 ARG A N 1
ATOM 848 C CA . ARG A 1 107 ? 8.626 -5.587 -11.451 1.00 93.50 107 ARG A CA 1
ATOM 849 C C . ARG A 1 107 ? 7.300 -5.973 -10.801 1.00 93.50 107 ARG A C 1
ATOM 851 O O . ARG A 1 107 ? 6.658 -6.908 -11.258 1.00 93.50 107 ARG A O 1
ATOM 858 N N . ALA A 1 108 ? 6.916 -5.249 -9.753 1.00 95.06 108 ALA A N 1
ATOM 859 C CA . ALA A 1 108 ? 5.607 -5.315 -9.121 1.00 95.06 108 ALA A CA 1
ATOM 860 C C . ALA A 1 108 ? 5.306 -3.973 -8.443 1.00 95.06 108 ALA A C 1
ATOM 862 O O . ALA A 1 108 ? 6.216 -3.320 -7.917 1.00 95.06 108 ALA A O 1
ATOM 863 N N . ILE A 1 109 ? 4.037 -3.567 -8.426 1.00 96.00 109 ILE A N 1
ATOM 864 C CA . ILE A 1 109 ? 3.570 -2.410 -7.654 1.00 96.00 109 ILE A CA 1
ATOM 865 C C . ILE A 1 109 ? 2.398 -2.865 -6.798 1.00 96.00 109 ILE A C 1
ATOM 867 O O . ILE A 1 109 ? 1.418 -3.402 -7.304 1.00 96.00 109 ILE A O 1
ATOM 871 N N . TRP A 1 110 ? 2.495 -2.631 -5.496 1.00 97.69 110 TRP A N 1
ATOM 872 C CA . TRP A 1 110 ? 1.463 -3.008 -4.537 1.00 97.69 110 TRP A CA 1
ATOM 873 C C . TRP A 1 110 ? 0.852 -1.769 -3.900 1.00 97.69 110 TRP A C 1
ATOM 875 O O . TRP A 1 110 ? 1.581 -0.877 -3.466 1.00 97.69 110 TRP A O 1
ATOM 885 N N . ARG A 1 111 ? -0.481 -1.724 -3.837 1.00 97.56 111 ARG A N 1
ATOM 886 C CA . ARG A 1 111 ? -1.245 -0.680 -3.152 1.00 97.56 111 ARG A CA 1
ATOM 887 C C . ARG A 1 111 ? -1.761 -1.211 -1.824 1.00 97.56 111 ARG A C 1
ATOM 889 O O . ARG A 1 111 ? -2.320 -2.305 -1.7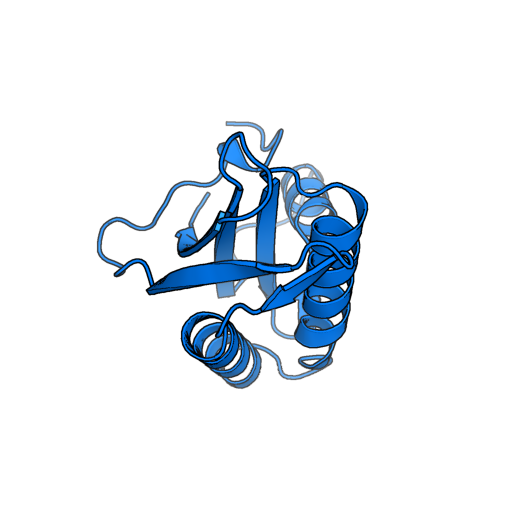70 1.00 97.56 111 ARG A O 1
ATOM 896 N N . LEU A 1 112 ? -1.553 -0.428 -0.771 1.00 97.62 112 LEU A N 1
ATOM 897 C CA . LEU A 1 112 ? -2.124 -0.643 0.551 1.00 97.62 112 LEU A CA 1
ATOM 898 C C . LEU A 1 112 ? -3.099 0.496 0.833 1.00 97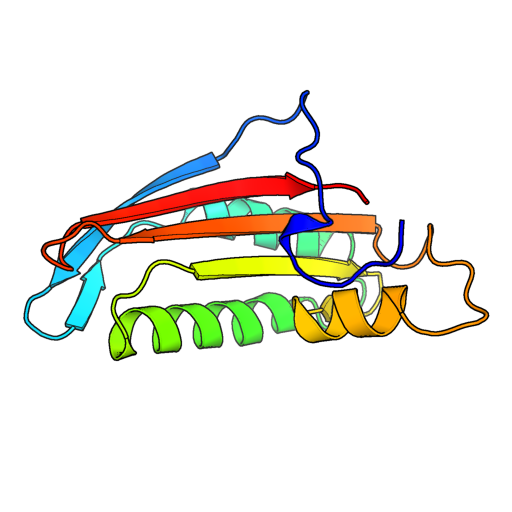.62 112 LEU A C 1
ATOM 900 O O . LEU A 1 112 ? -2.664 1.630 1.031 1.00 97.62 112 LEU A O 1
ATOM 904 N N . ASP A 1 113 ? -4.389 0.190 0.858 1.00 96.81 113 ASP A N 1
ATOM 905 C CA . ASP A 1 113 ? -5.399 1.109 1.374 1.00 96.81 113 ASP A CA 1
ATOM 906 C C . ASP A 1 113 ? -5.575 0.864 2.867 1.00 96.81 113 ASP A C 1
ATOM 908 O O . ASP A 1 113 ? -5.766 -0.274 3.297 1.00 96.81 113 ASP A O 1
ATOM 912 N N . VAL A 1 114 ? -5.465 1.931 3.650 1.00 95.44 114 VAL A N 1
ATOM 913 C CA . VAL A 1 114 ? -5.724 1.944 5.084 1.00 95.44 114 VAL A CA 1
ATOM 914 C C . VAL A 1 114 ? -6.992 2.747 5.303 1.00 95.44 114 VAL A C 1
ATOM 916 O O . VAL A 1 114 ? -7.032 3.939 5.001 1.00 95.44 114 VAL A O 1
ATOM 919 N N . GLU A 1 115 ? -8.017 2.098 5.827 1.00 95.38 115 GLU A N 1
ATOM 920 C CA . GLU A 1 115 ? -9.299 2.714 6.138 1.00 95.38 115 GLU A CA 1
ATOM 921 C C . GLU A 1 115 ? -9.459 2.783 7.652 1.00 95.38 115 GLU A C 1
ATOM 923 O O . GLU A 1 115 ? -9.401 1.765 8.342 1.00 95.38 115 GLU A O 1
ATOM 928 N N . VAL A 1 116 ? -9.634 3.993 8.175 1.00 92.31 116 VAL A N 1
ATOM 929 C CA . VAL A 1 116 ? -9.962 4.233 9.579 1.00 92.31 116 VAL A CA 1
ATOM 930 C C . VAL A 1 116 ? -11.421 4.664 9.651 1.00 92.31 116 VAL A C 1
ATOM 932 O O . VAL A 1 116 ? -11.868 5.518 8.886 1.00 92.31 116 VAL A O 1
ATOM 935 N N . ASN A 1 117 ? -12.184 4.040 10.543 1.00 89.75 117 ASN A N 1
ATOM 936 C CA . ASN A 1 117 ? -13.590 4.378 10.736 1.00 89.75 117 ASN A CA 1
ATOM 937 C C . ASN A 1 117 ? -13.774 5.757 11.405 1.00 89.75 117 ASN A C 1
ATOM 939 O O . ASN A 1 117 ? -12.839 6.346 11.942 1.00 89.75 117 ASN A O 1
ATOM 943 N N . GLU A 1 118 ? -15.014 6.252 11.420 1.00 81.50 118 GLU A N 1
ATOM 944 C CA . GLU A 1 118 ? -15.353 7.604 11.897 1.00 81.50 118 GLU A CA 1
ATOM 945 C C . GLU A 1 118 ? -14.981 7.880 13.364 1.00 81.50 118 GLU A C 1
ATOM 947 O O . GLU A 1 118 ? -14.707 9.024 13.719 1.00 81.50 118 GLU A O 1
ATOM 952 N N . ASP A 1 119 ? -14.946 6.853 14.222 1.00 82.62 119 ASP A N 1
ATOM 953 C CA . ASP A 1 119 ? -14.541 7.003 15.627 1.00 82.62 119 ASP A CA 1
ATOM 954 C C . ASP A 1 119 ? -13.013 6.968 15.834 1.00 82.62 119 ASP A C 1
ATOM 956 O O . ASP A 1 119 ? -12.534 7.151 16.956 1.00 82.62 119 ASP A O 1
ATOM 960 N N . GLY A 1 120 ? -12.239 6.750 14.763 1.00 80.38 120 GLY A N 1
ATOM 961 C CA . GLY A 1 120 ? -10.781 6.725 14.786 1.00 80.38 120 GLY A CA 1
ATOM 962 C C . GLY A 1 120 ? -10.177 5.502 15.482 1.00 80.38 120 GLY A C 1
ATOM 963 O O . GLY A 1 120 ? -8.987 5.531 15.807 1.00 80.38 120 GLY A O 1
ATOM 964 N N . ARG A 1 121 ? -10.972 4.462 15.780 1.00 84.31 121 ARG A N 1
ATOM 965 C CA . ARG A 1 121 ? -10.545 3.305 16.585 1.00 84.31 121 ARG A CA 1
ATOM 966 C C . ARG A 1 121 ? -10.420 2.023 15.802 1.00 84.31 121 ARG A C 1
ATOM 968 O O . ARG A 1 121 ? -9.599 1.201 16.184 1.00 84.31 121 ARG A O 1
ATOM 975 N N . ARG A 1 122 ? -11.211 1.795 14.761 1.00 90.81 122 ARG A N 1
ATOM 976 C CA . ARG A 1 122 ? -11.091 0.608 13.908 1.00 90.81 122 ARG A CA 1
ATOM 977 C C . ARG A 1 122 ? -10.287 0.967 12.674 1.00 90.81 122 ARG A C 1
ATOM 979 O O . ARG A 1 122 ? -10.581 1.949 12.003 1.00 90.81 122 ARG A O 1
ATOM 986 N N . VAL A 1 123 ? -9.306 0.129 12.370 1.00 93.06 123 VAL A N 1
ATOM 987 C CA . VAL A 1 123 ? -8.482 0.255 11.172 1.00 93.06 123 VAL A CA 1
ATOM 988 C C . VAL A 1 123 ? -8.557 -1.025 10.355 1.00 93.06 123 VAL A C 1
ATOM 990 O O . VAL A 1 123 ? -8.449 -2.129 10.892 1.00 93.06 123 VAL A O 1
ATOM 993 N N . GLU A 1 124 ? -8.733 -0.872 9.053 1.00 95.31 124 GLU A N 1
ATOM 994 C CA . GLU A 1 124 ? -8.723 -1.940 8.064 1.00 95.31 124 GLU A CA 1
ATOM 995 C C . GLU A 1 124 ? -7.630 -1.658 7.035 1.00 9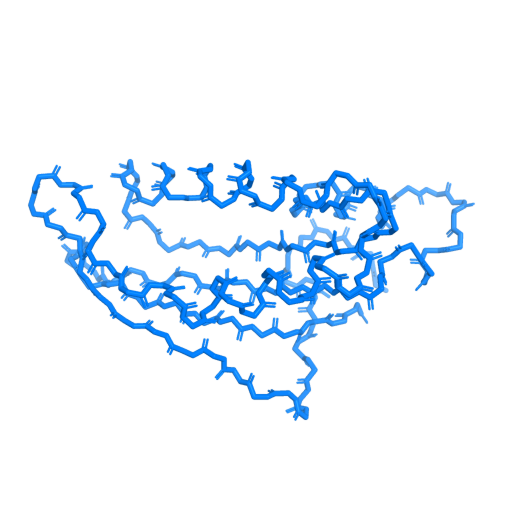5.31 124 GLU A C 1
ATOM 997 O O . GLU A 1 124 ? -7.347 -0.513 6.694 1.00 95.31 124 GLU A O 1
ATOM 1002 N N . MET A 1 125 ? -6.956 -2.710 6.587 1.00 96.38 125 MET A N 1
ATOM 1003 C CA . MET A 1 125 ? -5.869 -2.642 5.621 1.00 96.38 125 MET A CA 1
ATOM 1004 C C . MET A 1 125 ? -6.154 -3.596 4.471 1.00 96.38 125 MET A C 1
ATOM 1006 O O . MET A 1 125 ? -6.344 -4.794 4.693 1.00 96.38 125 MET A O 1
ATOM 1010 N N . PHE A 1 126 ? -6.105 -3.074 3.250 1.00 97.31 126 PHE A N 1
ATOM 1011 C CA . PHE A 1 126 ? -6.347 -3.807 2.015 1.00 97.31 126 PHE A CA 1
ATOM 1012 C C . PHE A 1 126 ? -5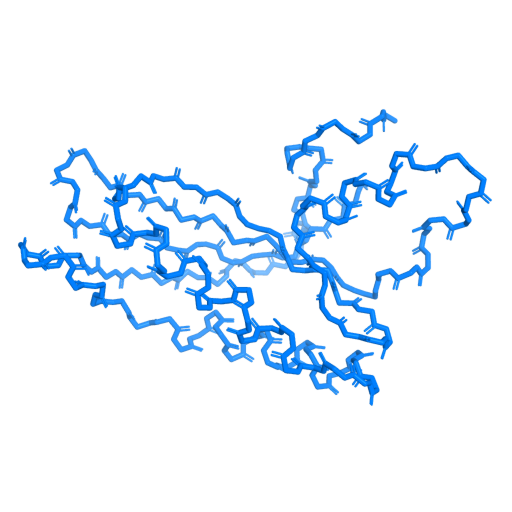.109 -3.721 1.131 1.00 97.31 126 PHE A C 1
ATOM 1014 O O . PHE A 1 126 ? -4.812 -2.679 0.553 1.00 97.31 126 PHE A O 1
ATOM 1021 N N . LEU A 1 127 ? -4.377 -4.827 1.026 1.00 98.25 127 LEU A N 1
ATOM 1022 C CA . LEU A 1 127 ? -3.194 -4.938 0.182 1.00 98.25 127 LEU A CA 1
ATOM 1023 C C . LEU A 1 127 ? -3.538 -5.683 -1.110 1.00 98.25 127 LEU A C 1
ATOM 1025 O O . LEU A 1 127 ? -4.067 -6.796 -1.070 1.00 98.25 127 LEU A O 1
ATOM 1029 N N . TYR A 1 128 ? -3.210 -5.097 -2.257 1.00 97.94 128 TYR A N 1
ATOM 1030 C CA . TYR A 1 128 ? -3.416 -5.720 -3.563 1.00 97.94 128 TYR A CA 1
ATOM 1031 C C . TYR A 1 128 ? -2.420 -5.205 -4.602 1.00 97.94 128 TYR A C 1
ATOM 1033 O O . TYR A 1 128 ? -1.915 -4.085 -4.515 1.00 97.94 128 TYR A O 1
ATOM 1041 N N . GLU A 1 129 ? -2.132 -6.037 -5.597 1.00 97.12 129 GLU A N 1
ATOM 1042 C CA . GLU A 1 129 ? -1.258 -5.652 -6.699 1.00 97.12 129 GLU A CA 1
ATOM 1043 C C . GLU A 1 129 ? -1.992 -4.735 -7.681 1.00 97.12 129 GLU A C 1
ATOM 1045 O O . GLU A 1 129 ? -3.187 -4.904 -7.960 1.00 97.12 129 GLU A O 1
ATOM 1050 N N . VAL A 1 130 ? -1.268 -3.754 -8.210 1.00 95.19 130 VAL A N 1
ATOM 1051 C CA . VAL A 1 130 ? -1.780 -2.779 -9.164 1.00 95.19 130 VAL A CA 1
ATOM 1052 C C . VAL A 1 130 ? -0.892 -2.689 -10.395 1.00 95.19 130 VAL A C 1
ATOM 1054 O O . VAL A 1 130 ? 0.318 -2.889 -10.344 1.00 95.19 130 VAL A O 1
ATOM 1057 N N . HIS A 1 131 ? -1.505 -2.313 -11.507 1.00 90.19 131 HIS A N 1
ATOM 1058 C CA . HIS A 1 131 ? -0.820 -1.943 -12.733 1.00 90.19 131 HIS A CA 1
ATOM 1059 C C . HIS A 1 131 ? -1.232 -0.532 -13.156 1.00 90.19 131 HIS A C 1
ATOM 1061 O O . HIS A 1 131 ? -2.202 0.041 -12.646 1.00 90.19 131 HIS A O 1
ATOM 1067 N N . ARG A 1 132 ? -0.471 0.047 -14.082 1.00 80.31 132 ARG A N 1
ATOM 1068 C CA . ARG A 1 132 ? -0.796 1.350 -14.658 1.00 80.31 132 ARG A CA 1
ATOM 1069 C C . ARG A 1 132 ? -1.840 1.255 -15.771 1.00 80.31 132 ARG A C 1
ATOM 1071 O O . ARG A 1 132 ? -1.850 0.226 -16.482 1.00 80.31 132 ARG A O 1
#

Sequence (132 aa):
MKVGNIDSFRKIIEQQTIMTAGQISDAGKVEINYSSPLTKLIQEAGRWCRYYASDLFLWWNSMLKALAADRGSASYLFGFRESGVDSADEIIRQYQSAGYLMGDRYRAIWRLDVEVNEDGRRVEMFLYEVHR

Organism: Flavonifractor plautii (NCBI:txid292800)

pLDDT: mean 89.58, std 10.32, range [53.59, 98.56]

Foldseek 3Di:
DQLDFPVVWAFPPPWDKDKWKFWQDPQLDTGTPCVRVVVVLLVLLVVAEPAAQVVSVVVVVVVSVVCSVPLAKDKWKWFGFHHYTDIRVRLSVLSNDPDDPNPHGGPWMKMWTWHADPVSIMIMIIIGTIDD